Protein AF-A0A7X6A8A1-F1 (afdb_monomer_lite)

Radius of gyration: 21.39 Å; chains: 1; bounding box: 82×33×42 Å

Secondary structure (DSSP, 8-state):
-----PPP------------PPPPPSS---TT-S---HHHHHHHHHHHHHHHHTT----HHHHHHHHHHHHHHHS---------SS-PPPHHHHHHHHHHHHHHHHHGGGEEEETTTTEEEETTS-------

Sequence (132 aa):
MRRLILILGLSLTVAAACRAPVREYACRTDPQTASVDVHAVWSCNRDVLRRIARGKEFTLREFRMASEFFEELTGLRVDWDGTYVGMVPGREIRQDLEDLDAWYELNKDKLTWDAGLGRIVYEGLAPVRGGS

Structure (mmCIF, N/CA/C/O backbone):
data_AF-A0A7X6A8A1-F1
#
_entry.id   AF-A0A7X6A8A1-F1
#
loop_
_atom_site.group_PDB
_atom_site.id
_atom_site.type_symbol
_atom_site.label_atom_id
_atom_site.label_alt_id
_atom_site.label_comp_id
_atom_site.label_asym_id
_atom_site.label_entity_id
_atom_site.label_seq_id
_atom_site.pdbx_PDB_ins_code
_atom_site.Cartn_x
_atom_site.Cartn_y
_atom_site.Cartn_z
_atom_site.occupancy
_atom_site.B_iso_or_equiv
_atom_site.auth_seq_id
_atom_site.auth_comp_id
_atom_site.auth_asym_id
_atom_site.auth_atom_id
_atom_site.pdbx_P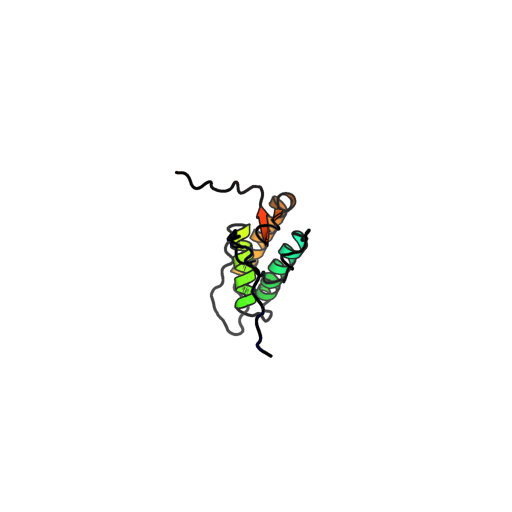DB_model_num
ATOM 1 N N . MET A 1 1 ? 67.879 4.931 14.740 1.00 40.75 1 MET A N 1
ATOM 2 C CA . MET A 1 1 ? 67.117 4.363 13.605 1.00 40.75 1 MET A CA 1
ATOM 3 C C . MET A 1 1 ? 65.808 5.138 13.490 1.00 40.75 1 MET A C 1
ATOM 5 O O . MET A 1 1 ? 65.006 5.087 14.413 1.00 40.75 1 MET A O 1
ATOM 9 N N . ARG A 1 2 ? 65.670 5.979 12.455 1.00 42.16 2 ARG A N 1
ATOM 10 C CA . ARG A 1 2 ? 64.555 6.926 12.256 1.00 42.16 2 ARG A CA 1
ATOM 11 C C . ARG A 1 2 ? 63.500 6.306 11.332 1.00 42.16 2 ARG A C 1
ATOM 13 O O . ARG A 1 2 ? 63.856 5.691 10.335 1.00 42.16 2 ARG A O 1
ATOM 20 N N . ARG A 1 3 ? 62.224 6.474 11.690 1.00 42.78 3 ARG A N 1
ATOM 21 C CA . ARG A 1 3 ? 61.041 6.041 10.928 1.00 42.78 3 ARG A CA 1
ATOM 22 C C . ARG A 1 3 ? 60.827 6.944 9.707 1.00 42.78 3 ARG A C 1
ATOM 24 O O . ARG A 1 3 ? 60.894 8.160 9.852 1.00 42.78 3 ARG A O 1
ATOM 31 N N . LEU A 1 4 ? 60.505 6.355 8.557 1.00 37.03 4 LEU A N 1
ATOM 32 C CA . LEU A 1 4 ? 59.904 7.039 7.407 1.00 37.03 4 LEU A CA 1
ATOM 33 C C . LEU A 1 4 ? 59.155 5.995 6.570 1.00 37.03 4 LEU A C 1
ATOM 35 O O . LEU A 1 4 ? 59.769 5.174 5.899 1.00 37.03 4 LEU A O 1
ATOM 39 N N . ILE A 1 5 ? 57.826 6.004 6.664 1.00 42.56 5 ILE A N 1
ATOM 40 C CA . ILE A 1 5 ? 56.934 5.311 5.732 1.00 42.56 5 ILE A CA 1
ATOM 41 C C . ILE A 1 5 ? 56.265 6.424 4.929 1.00 42.56 5 ILE A C 1
ATOM 43 O O . ILE A 1 5 ? 55.520 7.230 5.484 1.00 42.56 5 ILE A O 1
ATOM 47 N N . LEU A 1 6 ? 56.620 6.510 3.649 1.00 43.75 6 LEU A N 1
ATOM 48 C CA . LEU A 1 6 ? 56.044 7.435 2.680 1.00 43.75 6 LEU A CA 1
ATOM 49 C C . LEU A 1 6 ? 54.727 6.841 2.172 1.00 43.75 6 LEU A C 1
ATOM 51 O O . LEU A 1 6 ? 54.680 5.700 1.717 1.00 43.75 6 LEU A O 1
ATOM 55 N N . ILE A 1 7 ? 53.660 7.620 2.312 1.00 44.84 7 ILE A N 1
ATOM 56 C CA . ILE A 1 7 ? 52.288 7.253 1.971 1.00 44.84 7 ILE A CA 1
ATOM 57 C C . ILE A 1 7 ? 52.109 7.328 0.450 1.00 44.84 7 ILE A C 1
ATOM 59 O O . ILE A 1 7 ? 52.431 8.337 -0.176 1.00 44.84 7 ILE A O 1
ATOM 63 N N . LEU A 1 8 ? 51.584 6.240 -0.118 1.00 44.22 8 LEU A N 1
ATOM 64 C CA . LEU A 1 8 ? 51.080 6.124 -1.485 1.00 44.22 8 LEU A CA 1
ATOM 65 C C . LEU A 1 8 ? 50.015 7.196 -1.757 1.00 44.22 8 LEU A C 1
ATOM 67 O O . LEU A 1 8 ? 48.962 7.208 -1.122 1.00 44.22 8 LEU A O 1
ATOM 71 N N . GLY A 1 9 ? 50.273 8.067 -2.730 1.00 42.03 9 GLY A N 1
ATOM 72 C CA . GLY A 1 9 ? 49.247 8.902 -3.339 1.00 42.03 9 GLY A CA 1
ATOM 73 C C . GLY A 1 9 ? 48.448 8.080 -4.343 1.00 42.03 9 GLY A C 1
ATOM 74 O O . GLY A 1 9 ? 48.945 7.780 -5.425 1.00 42.03 9 GLY A O 1
ATOM 75 N N . LEU A 1 10 ? 47.212 7.729 -3.995 1.00 42.84 10 LEU A N 1
ATOM 76 C CA . LEU A 1 10 ? 46.216 7.277 -4.958 1.00 42.84 10 LEU A CA 1
ATOM 77 C C . LEU A 1 10 ? 44.844 7.858 -4.606 1.00 42.84 10 LEU A C 1
ATOM 79 O O . LEU A 1 10 ? 44.372 7.740 -3.479 1.00 42.84 10 LEU A O 1
ATOM 83 N N . SER A 1 11 ? 44.215 8.393 -5.652 1.00 45.94 11 SER A N 1
ATOM 84 C CA . SER A 1 11 ? 42.765 8.419 -5.864 1.00 45.94 11 SER A CA 1
ATOM 85 C C . SER A 1 11 ? 41.951 9.500 -5.153 1.00 45.94 11 SER A C 1
ATOM 87 O O . SER A 1 11 ? 41.463 9.310 -4.046 1.00 45.94 11 SER A O 1
ATOM 89 N N . LEU A 1 12 ? 41.627 10.564 -5.891 1.00 36.62 12 LEU A N 1
ATOM 90 C CA . LEU A 1 12 ? 40.319 11.215 -5.767 1.00 36.62 12 LEU A CA 1
ATOM 91 C C . LEU A 1 12 ? 39.652 11.294 -7.149 1.00 36.62 12 LEU A C 1
ATOM 93 O O . LEU A 1 12 ? 39.573 12.346 -7.773 1.00 36.62 12 LEU A O 1
ATOM 97 N N . THR A 1 13 ? 39.129 10.167 -7.624 1.00 42.00 13 THR A N 1
ATOM 98 C CA . THR A 1 13 ? 37.912 10.190 -8.442 1.00 42.00 13 THR A CA 1
ATOM 99 C C . THR A 1 13 ? 36.743 10.130 -7.471 1.00 42.00 13 THR A C 1
ATOM 101 O O . THR A 1 13 ? 36.283 9.063 -7.074 1.00 42.00 13 THR A O 1
ATOM 104 N N . VAL A 1 14 ? 36.284 11.306 -7.042 1.00 42.16 14 VAL A N 1
ATOM 105 C CA . VAL A 1 14 ? 35.004 11.456 -6.345 1.00 42.16 14 VAL A CA 1
ATOM 106 C C . VAL A 1 14 ? 33.908 11.255 -7.387 1.00 42.16 14 VAL A C 1
ATOM 108 O O . VAL A 1 14 ? 33.334 12.202 -7.911 1.00 42.16 14 VAL A O 1
ATOM 111 N N . ALA A 1 15 ? 33.625 9.997 -7.715 1.00 37.91 15 ALA A N 1
ATOM 112 C CA . ALA A 1 15 ? 32.299 9.635 -8.175 1.00 37.91 15 ALA A CA 1
ATOM 113 C C . ALA A 1 15 ? 31.430 9.602 -6.917 1.00 37.91 15 ALA A C 1
ATOM 115 O O . ALA A 1 15 ? 31.315 8.577 -6.244 1.00 37.91 15 ALA A O 1
ATOM 116 N N . ALA A 1 16 ? 30.882 10.763 -6.558 1.00 36.97 16 ALA A N 1
ATOM 117 C CA . ALA A 1 16 ? 29.753 10.847 -5.652 1.00 36.97 16 ALA A CA 1
ATOM 118 C C . ALA A 1 16 ? 28.592 10.100 -6.320 1.00 36.97 16 ALA A C 1
ATOM 120 O O . ALA A 1 16 ? 27.774 10.675 -7.033 1.00 36.97 16 ALA A O 1
ATOM 121 N N . ALA A 1 17 ? 28.561 8.782 -6.136 1.00 33.88 17 ALA A N 1
ATOM 122 C CA . ALA A 1 17 ? 27.354 8.013 -6.306 1.00 33.88 17 ALA A CA 1
ATOM 123 C C . ALA A 1 17 ? 26.388 8.564 -5.259 1.00 33.88 17 ALA A C 1
ATOM 125 O O . ALA A 1 17 ? 26.502 8.247 -4.073 1.00 33.88 17 ALA A O 1
ATOM 126 N N . CYS A 1 18 ? 25.485 9.439 -5.698 1.00 32.31 18 CYS A N 1
ATOM 127 C CA . CYS A 1 18 ? 24.249 9.758 -5.006 1.00 32.31 18 CYS A CA 1
ATOM 128 C C . CYS A 1 18 ? 23.495 8.442 -4.786 1.00 32.31 18 CYS A C 1
ATOM 130 O O . CYS A 1 18 ? 22.608 8.080 -5.553 1.00 32.31 18 CYS A O 1
ATOM 132 N N . ARG A 1 19 ? 23.892 7.673 -3.770 1.00 34.06 19 ARG A N 1
ATOM 133 C CA . ARG A 1 19 ? 23.091 6.575 -3.252 1.00 34.06 19 ARG A CA 1
ATOM 134 C C . ARG A 1 19 ? 21.939 7.250 -2.539 1.00 34.06 19 ARG A C 1
ATOM 136 O O . ARG A 1 19 ? 22.098 7.735 -1.421 1.00 34.06 19 ARG A O 1
ATOM 143 N N . ALA A 1 20 ? 20.813 7.344 -3.239 1.00 37.12 20 ALA A N 1
ATOM 144 C CA . ALA A 1 20 ? 19.539 7.619 -2.607 1.00 37.12 20 ALA A CA 1
ATOM 145 C C . ALA A 1 20 ? 19.417 6.719 -1.362 1.00 37.12 20 ALA A C 1
ATOM 147 O O . ALA A 1 20 ? 19.880 5.572 -1.398 1.00 37.12 20 ALA A O 1
ATOM 148 N N . PRO A 1 21 ? 18.871 7.229 -0.247 1.00 40.53 21 PRO A N 1
ATOM 149 C CA . PRO A 1 21 ? 18.666 6.405 0.927 1.00 40.53 21 PRO A CA 1
ATOM 150 C C . PRO A 1 21 ? 17.794 5.226 0.514 1.00 4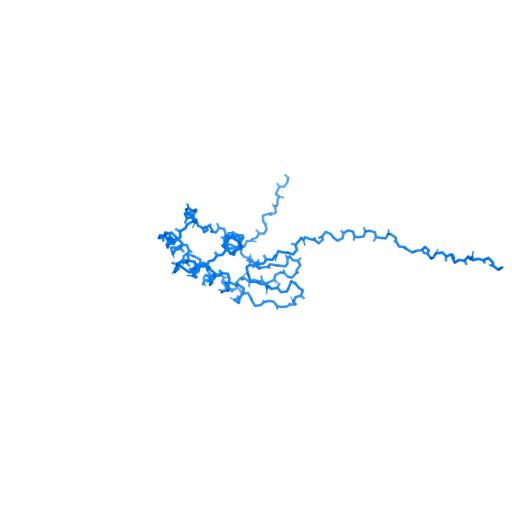0.53 21 PRO A C 1
ATOM 152 O O . PRO A 1 21 ? 16.693 5.405 -0.006 1.00 40.53 21 PRO A O 1
ATOM 155 N N . VAL A 1 22 ? 18.314 4.022 0.727 1.00 52.16 22 VAL A N 1
ATOM 156 C CA . VAL A 1 22 ? 17.509 2.817 0.635 1.00 52.16 22 VAL A CA 1
ATOM 157 C C . VAL A 1 22 ? 16.331 2.996 1.590 1.00 52.16 22 VAL A C 1
ATOM 159 O O . VAL A 1 22 ? 16.533 3.151 2.796 1.00 52.16 22 VAL A O 1
ATOM 162 N N . ARG A 1 23 ? 15.109 2.981 1.060 1.00 57.16 23 ARG A N 1
ATOM 163 C CA . ARG A 1 23 ? 13.898 3.082 1.873 1.00 57.16 23 ARG A CA 1
ATOM 164 C C . ARG A 1 23 ? 13.629 1.747 2.561 1.00 57.16 23 ARG A C 1
ATOM 166 O O . ARG A 1 23 ? 13.558 0.706 1.918 1.00 57.16 23 ARG A O 1
ATOM 173 N N . GLU A 1 24 ? 13.509 1.786 3.884 1.00 58.81 24 GLU A N 1
ATOM 174 C CA . GLU A 1 24 ? 13.140 0.629 4.701 1.00 58.81 24 GLU A CA 1
ATOM 175 C C . GLU A 1 24 ? 11.603 0.550 4.747 1.00 58.81 24 GLU A C 1
ATOM 177 O O . GLU A 1 24 ? 10.952 1.469 5.243 1.00 58.81 24 GLU A O 1
ATOM 182 N N . TYR A 1 25 ? 11.012 -0.518 4.206 1.00 64.19 25 TYR A N 1
ATOM 183 C CA . TYR A 1 25 ? 9.572 -0.781 4.327 1.00 64.19 25 TYR A CA 1
ATOM 184 C C . TYR A 1 25 ? 9.221 -1.372 5.696 1.00 64.19 25 TYR A C 1
ATOM 186 O O . TYR A 1 25 ? 10.102 -1.850 6.414 1.00 64.19 25 TYR A O 1
ATOM 194 N N . ALA A 1 26 ? 7.924 -1.389 6.053 1.00 61.06 26 ALA A N 1
ATOM 195 C CA . ALA A 1 26 ? 7.437 -2.049 7.279 1.00 61.06 26 ALA A CA 1
ATOM 196 C C . ALA A 1 26 ? 7.926 -3.492 7.394 1.00 61.06 26 ALA A C 1
ATOM 198 O O . ALA A 1 26 ? 8.219 -3.982 8.484 1.00 61.06 26 ALA A O 1
ATOM 199 N N . CYS A 1 27 ? 8.112 -4.120 6.242 1.00 64.62 27 CYS A N 1
ATOM 200 C CA . CYS A 1 27 ? 8.747 -5.405 6.112 1.00 64.62 27 CYS A CA 1
ATOM 201 C C . CYS A 1 27 ? 10.136 -5.221 5.508 1.00 64.62 27 CYS A C 1
ATOM 203 O O . CYS A 1 27 ? 10.267 -4.724 4.392 1.00 64.62 27 CYS A O 1
ATOM 205 N N . ARG A 1 28 ? 11.183 -5.618 6.241 1.00 54.16 28 ARG A N 1
ATOM 206 C CA . ARG A 1 28 ? 12.560 -5.570 5.735 1.00 54.16 28 ARG A CA 1
ATOM 207 C C . ARG A 1 28 ? 12.698 -6.436 4.488 1.00 54.16 28 ARG A C 1
ATOM 209 O O . ARG A 1 28 ? 12.770 -7.657 4.583 1.00 54.16 28 ARG A O 1
ATOM 216 N N . THR A 1 29 ? 12.836 -5.791 3.345 1.00 58.91 29 THR A N 1
ATOM 217 C CA . THR A 1 29 ? 13.541 -6.343 2.193 1.00 58.91 29 THR A CA 1
ATOM 218 C C . THR A 1 29 ? 14.987 -5.892 2.264 1.00 58.91 29 THR A C 1
ATOM 220 O O . THR A 1 29 ? 15.248 -4.698 2.405 1.00 58.91 29 THR A O 1
ATOM 223 N N . ASP A 1 30 ? 15.929 -6.836 2.190 1.00 61.41 30 ASP A N 1
ATOM 224 C CA . ASP A 1 30 ? 17.328 -6.477 1.974 1.00 61.41 30 ASP A CA 1
ATOM 225 C C . ASP A 1 30 ? 17.421 -5.796 0.600 1.00 61.41 30 ASP A C 1
ATOM 227 O O . ASP A 1 30 ? 17.173 -6.442 -0.426 1.00 61.41 30 ASP A O 1
ATOM 231 N N . PRO A 1 31 ? 17.751 -4.500 0.557 1.00 55.47 31 PRO A N 1
ATOM 232 C CA . PRO A 1 31 ? 17.773 -3.727 -0.679 1.00 55.47 31 PRO A CA 1
ATOM 233 C C . PRO A 1 31 ? 18.797 -4.207 -1.704 1.00 55.47 31 PRO A C 1
ATOM 235 O O . PRO A 1 31 ? 18.740 -3.780 -2.852 1.00 55.47 31 PRO A O 1
ATOM 238 N N . GLN A 1 32 ? 19.744 -5.060 -1.304 1.00 56.25 32 GLN A N 1
ATOM 239 C CA . GLN A 1 32 ? 20.773 -5.600 -2.189 1.00 56.25 32 GLN A CA 1
ATOM 240 C C . GLN A 1 32 ? 20.381 -6.930 -2.839 1.00 56.25 32 GLN A C 1
ATOM 242 O O . GLN A 1 32 ? 21.175 -7.499 -3.591 1.00 56.25 32 GLN A O 1
ATOM 247 N N . THR A 1 33 ? 19.174 -7.443 -2.587 1.00 59.59 33 THR A N 1
ATOM 248 C CA . THR A 1 33 ? 18.711 -8.661 -3.259 1.00 59.59 33 THR A CA 1
ATOM 249 C C . THR A 1 33 ? 18.407 -8.387 -4.734 1.00 59.59 33 THR A C 1
ATOM 251 O O . THR A 1 33 ? 17.643 -7.491 -5.087 1.00 59.59 33 THR A O 1
ATOM 254 N N . ALA A 1 34 ? 19.031 -9.179 -5.615 1.00 57.66 34 ALA A N 1
ATOM 255 C CA . ALA A 1 34 ? 18.904 -9.048 -7.071 1.00 57.66 34 ALA A CA 1
ATOM 256 C C . ALA A 1 34 ? 17.481 -9.333 -7.590 1.00 57.66 34 ALA A C 1
ATOM 258 O O . ALA A 1 34 ? 17.143 -8.948 -8.705 1.00 57.66 34 ALA A O 1
ATOM 259 N N . SER A 1 35 ? 16.648 -9.990 -6.782 1.00 66.50 35 SER A N 1
ATOM 260 C CA . SER A 1 35 ? 15.231 -10.204 -7.053 1.00 66.50 35 SER A CA 1
ATOM 261 C C . SER A 1 35 ? 14.446 -10.124 -5.750 1.00 66.50 35 SER A C 1
ATOM 263 O O . SER A 1 35 ? 14.691 -10.909 -4.832 1.00 66.50 35 SER A O 1
ATOM 265 N N . VAL A 1 36 ? 13.488 -9.208 -5.692 1.00 82.00 36 VAL A N 1
ATOM 266 C CA . VAL A 1 36 ? 12.499 -9.126 -4.618 1.00 82.00 36 VAL A CA 1
ATOM 267 C C . VAL A 1 36 ? 11.166 -9.614 -5.160 1.00 82.00 36 VAL A C 1
ATOM 269 O O . VAL A 1 36 ? 10.746 -9.215 -6.246 1.00 82.00 36 VAL A O 1
ATOM 272 N N . ASP A 1 37 ? 10.492 -10.463 -4.391 1.00 86.12 37 ASP A N 1
ATOM 273 C CA . ASP A 1 37 ? 9.116 -10.844 -4.678 1.00 86.12 37 ASP A CA 1
ATOM 274 C C . ASP A 1 37 ? 8.180 -9.670 -4.344 1.00 86.12 37 ASP A C 1
ATOM 276 O O . ASP A 1 37 ? 7.880 -9.382 -3.182 1.00 86.12 37 ASP A O 1
ATOM 280 N N . VAL A 1 38 ? 7.728 -8.977 -5.390 1.00 87.88 38 VAL A N 1
ATOM 281 C CA . VAL A 1 38 ? 6.783 -7.854 -5.324 1.00 87.88 38 VAL A CA 1
ATOM 282 C C . VAL A 1 38 ? 5.497 -8.249 -4.598 1.00 87.88 38 VAL A C 1
ATOM 284 O O . VAL A 1 38 ? 4.977 -7.461 -3.805 1.00 87.88 38 VAL A O 1
ATOM 287 N N . HIS A 1 39 ? 4.991 -9.464 -4.830 1.00 89.19 39 HIS A N 1
ATOM 288 C CA . HIS A 1 39 ? 3.783 -9.948 -4.170 1.00 89.19 39 HIS A CA 1
ATOM 289 C C . HIS A 1 39 ? 4.005 -10.113 -2.666 1.00 89.19 39 HIS A C 1
ATOM 291 O O . HIS A 1 39 ? 3.138 -9.741 -1.871 1.00 89.19 39 HIS A O 1
ATOM 297 N N . ALA A 1 40 ? 5.174 -10.611 -2.262 1.00 88.50 40 ALA A N 1
ATOM 298 C CA . ALA A 1 40 ? 5.524 -10.736 -0.852 1.00 88.50 40 ALA A CA 1
ATOM 299 C C . ALA A 1 40 ? 5.618 -9.365 -0.161 1.00 88.50 40 ALA A C 1
ATOM 301 O O . ALA A 1 40 ? 5.075 -9.191 0.931 1.00 88.50 40 ALA A O 1
ATOM 302 N N . VAL A 1 41 ? 6.245 -8.370 -0.800 1.00 89.56 41 VAL A N 1
ATOM 303 C CA . V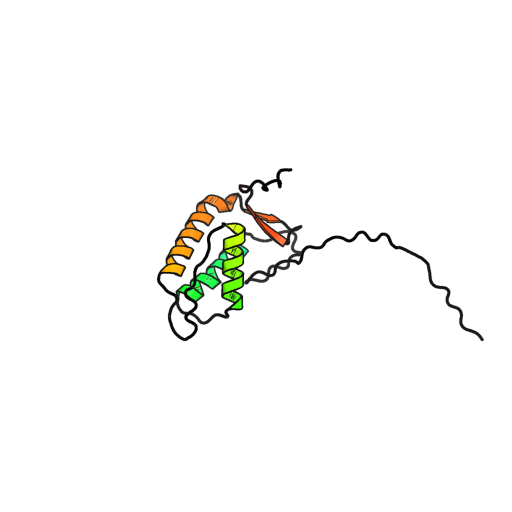AL A 1 41 ? 6.347 -7.008 -0.241 1.00 89.56 41 VAL A CA 1
ATOM 304 C C . VAL A 1 41 ? 4.978 -6.341 -0.141 1.00 89.56 41 VAL A C 1
ATOM 306 O O . VAL A 1 41 ? 4.653 -5.772 0.904 1.00 89.56 41 VAL A O 1
ATOM 309 N N . TRP A 1 42 ? 4.156 -6.448 -1.189 1.00 91.75 42 TRP A N 1
ATOM 310 C CA . TRP A 1 42 ? 2.773 -5.973 -1.172 1.00 91.75 42 TRP A CA 1
ATOM 311 C C . TRP A 1 42 ? 1.988 -6.597 -0.015 1.00 91.75 42 TRP A C 1
ATOM 313 O O . TRP A 1 42 ? 1.464 -5.891 0.849 1.00 91.75 42 TRP A O 1
ATOM 323 N N . SER A 1 43 ? 1.958 -7.932 0.030 1.00 91.50 43 SER A N 1
ATOM 324 C CA . SER A 1 43 ? 1.189 -8.696 1.015 1.00 91.50 43 SER A CA 1
ATOM 325 C C . SER A 1 43 ? 1.614 -8.366 2.438 1.00 91.50 43 SER A C 1
ATOM 327 O O . SER A 1 43 ? 0.768 -8.222 3.316 1.00 91.50 43 SER A O 1
ATOM 329 N N . CYS A 1 44 ? 2.910 -8.168 2.662 1.00 90.75 44 CYS A N 1
ATOM 330 C CA . CYS A 1 44 ? 3.425 -7.869 3.985 1.00 90.75 44 CYS A CA 1
ATOM 331 C C . CYS A 1 44 ? 2.997 -6.480 4.493 1.00 90.75 44 CYS A C 1
ATOM 333 O O . CYS A 1 44 ? 2.502 -6.366 5.615 1.00 90.75 44 CYS A O 1
ATOM 335 N N . ASN A 1 45 ? 3.100 -5.430 3.666 1.00 90.62 45 ASN A N 1
ATOM 336 C CA . ASN A 1 45 ? 2.605 -4.097 4.041 1.00 90.62 45 ASN A CA 1
ATOM 337 C C . ASN A 1 45 ? 1.075 -4.092 4.205 1.00 90.62 45 ASN A C 1
ATOM 339 O O . ASN A 1 45 ? 0.544 -3.485 5.138 1.00 90.62 45 ASN A O 1
ATOM 343 N N . ARG A 1 46 ? 0.359 -4.835 3.355 1.00 92.94 46 ARG A N 1
ATOM 344 C CA . ARG A 1 46 ? -1.093 -5.005 3.469 1.00 92.94 46 ARG A CA 1
ATOM 345 C C . ARG A 1 46 ? -1.480 -5.675 4.785 1.00 92.94 46 ARG A C 1
ATOM 347 O O . ARG A 1 46 ? -2.435 -5.256 5.437 1.00 92.94 46 ARG A O 1
ATOM 354 N N . ASP A 1 47 ? -0.751 -6.705 5.199 1.00 91.62 47 ASP A N 1
ATOM 355 C CA . ASP A 1 47 ? -1.036 -7.435 6.432 1.00 91.62 47 ASP A CA 1
ATOM 356 C C . ASP A 1 47 ? -0.823 -6.580 7.686 1.00 91.62 47 ASP A C 1
ATOM 358 O O . ASP A 1 47 ? -1.553 -6.757 8.666 1.00 91.62 47 ASP A O 1
ATOM 362 N N . VAL A 1 48 ? 0.102 -5.613 7.653 1.00 89.81 48 VAL A N 1
ATOM 363 C CA . VAL A 1 48 ? 0.225 -4.590 8.705 1.00 89.81 48 VAL A CA 1
ATOM 364 C C . VAL A 1 48 ? -1.082 -3.807 8.824 1.00 89.81 48 VAL A C 1
ATOM 366 O O . VAL A 1 48 ? -1.708 -3.830 9.885 1.00 89.81 48 VAL A O 1
ATOM 369 N N . LEU A 1 49 ? -1.557 -3.198 7.736 1.00 88.69 49 LEU A N 1
ATOM 370 C CA . LEU A 1 49 ? -2.806 -2.428 7.744 1.00 88.69 49 LEU A CA 1
ATOM 371 C C . LEU A 1 49 ? -4.021 -3.292 8.101 1.00 88.69 49 LEU A C 1
ATOM 373 O O . LEU A 1 49 ? -4.882 -2.875 8.870 1.00 88.69 49 LEU A O 1
ATOM 377 N N . ARG A 1 50 ? -4.074 -4.541 7.631 1.00 90.31 50 ARG A N 1
ATOM 378 C CA . ARG A 1 50 ? -5.148 -5.489 7.957 1.00 90.31 50 ARG A CA 1
ATOM 379 C C . ARG A 1 50 ? -5.168 -5.866 9.436 1.00 90.31 50 ARG A C 1
ATOM 381 O O . ARG A 1 50 ? -6.244 -6.025 10.017 1.00 90.31 50 ARG A O 1
ATOM 388 N N . ARG A 1 51 ? -4.001 -6.056 10.060 1.00 87.50 51 ARG A N 1
ATOM 389 C CA . ARG A 1 51 ? -3.896 -6.273 11.512 1.00 87.50 51 ARG A CA 1
ATOM 390 C C . ARG A 1 51 ? -4.433 -5.061 12.266 1.00 87.50 51 ARG A C 1
ATOM 392 O O . ARG A 1 51 ? -5.239 -5.244 13.177 1.00 87.50 51 ARG A O 1
ATOM 399 N N . ILE A 1 52 ? -4.041 -3.863 11.841 1.00 84.88 52 ILE A N 1
ATOM 400 C CA . ILE A 1 52 ? -4.501 -2.596 12.417 1.00 84.88 52 ILE A CA 1
ATOM 401 C C . ILE A 1 52 ? -6.020 -2.492 12.292 1.00 84.88 52 ILE A C 1
ATOM 403 O O . ILE A 1 52 ? -6.693 -2.362 13.309 1.00 84.88 52 ILE A O 1
ATOM 407 N N . ALA A 1 53 ? -6.576 -2.710 11.095 1.00 84.06 53 ALA A N 1
ATOM 408 C CA . ALA A 1 53 ? -8.015 -2.724 10.806 1.00 84.06 53 ALA A CA 1
ATOM 409 C C . ALA A 1 53 ? -8.831 -3.678 11.703 1.00 84.06 53 ALA A C 1
ATOM 411 O O . ALA A 1 53 ? -10.027 -3.485 11.915 1.00 84.06 53 ALA A O 1
ATOM 412 N N . ARG A 1 54 ? -8.187 -4.718 12.246 1.00 84.44 54 ARG A N 1
ATOM 413 C CA . ARG A 1 54 ? -8.771 -5.692 13.184 1.00 84.44 54 ARG A CA 1
ATOM 414 C C . ARG A 1 54 ? -8.605 -5.301 14.657 1.00 84.44 54 ARG A C 1
ATOM 416 O O . ARG A 1 54 ? -8.874 -6.125 15.529 1.00 84.44 54 ARG A O 1
ATOM 423 N N . GLY A 1 55 ? -8.125 -4.092 14.939 1.00 77.12 55 GLY A N 1
ATOM 424 C CA . GLY A 1 55 ? -7.842 -3.601 16.286 1.00 77.12 55 GLY A CA 1
ATOM 425 C C . GLY A 1 55 ? -6.678 -4.323 16.967 1.00 77.12 55 GLY A C 1
ATOM 426 O O . GLY A 1 55 ? -6.655 -4.414 18.192 1.00 77.12 55 GLY A O 1
ATOM 427 N N . LYS A 1 56 ? -5.741 -4.908 16.205 1.00 82.25 56 LYS A N 1
ATOM 428 C CA . LYS A 1 56 ? -4.522 -5.484 16.790 1.00 82.25 56 LYS A CA 1
ATOM 429 C C . LYS A 1 56 ? -3.534 -4.380 17.133 1.00 82.25 56 LYS A C 1
ATOM 431 O O . LYS A 1 56 ? -3.469 -3.373 16.440 1.00 82.25 56 LYS A O 1
ATOM 436 N N . GLU A 1 57 ? -2.749 -4.618 18.177 1.00 78.25 57 GLU A N 1
ATOM 437 C CA . GLU A 1 57 ? -1.671 -3.720 18.575 1.00 78.25 57 GLU A CA 1
ATOM 438 C C . GLU A 1 57 ? -0.660 -3.539 17.434 1.00 78.25 57 GLU A C 1
ATOM 440 O O . GLU A 1 57 ? -0.305 -4.487 16.716 1.00 78.25 57 GLU A O 1
ATOM 445 N N . PHE A 1 58 ? -0.239 -2.290 17.268 1.00 80.81 58 PHE A N 1
ATOM 446 C CA . PHE A 1 58 ? 0.698 -1.831 16.260 1.00 80.81 58 PHE A CA 1
ATOM 447 C C . PHE A 1 58 ? 1.455 -0.619 16.796 1.00 80.81 58 PHE A C 1
ATOM 449 O O . PHE A 1 58 ? 1.016 0.053 17.731 1.00 80.81 58 PHE A O 1
ATOM 456 N N . THR A 1 59 ? 2.582 -0.314 16.173 1.00 84.12 59 THR A N 1
ATOM 457 C CA . THR A 1 59 ? 3.323 0.920 16.408 1.00 84.12 59 THR A CA 1
ATOM 458 C C . THR A 1 59 ? 2.961 1.966 15.358 1.00 84.12 59 THR A C 1
ATOM 460 O O . THR A 1 59 ? 2.788 1.655 14.179 1.00 84.12 59 THR A O 1
ATOM 463 N N . LEU A 1 60 ? 2.947 3.243 15.750 1.00 81.81 60 LEU A N 1
ATOM 464 C CA . LEU A 1 60 ? 2.801 4.369 14.817 1.00 81.81 60 LEU A CA 1
ATOM 465 C C . LEU A 1 60 ? 3.768 4.282 13.618 1.00 81.81 60 LEU A C 1
ATOM 467 O O . LEU A 1 60 ? 3.424 4.675 12.504 1.00 81.81 60 LEU A O 1
ATOM 471 N N . ARG A 1 61 ? 4.977 3.753 13.847 1.00 84.56 61 ARG A N 1
ATOM 472 C CA . ARG A 1 61 ? 5.990 3.546 12.808 1.00 84.56 61 ARG A CA 1
ATOM 473 C C . ARG A 1 61 ? 5.551 2.506 11.774 1.00 84.56 61 ARG A C 1
ATOM 475 O O . ARG A 1 61 ? 5.693 2.772 10.587 1.00 84.56 61 ARG A O 1
ATOM 482 N N . GLU A 1 62 ? 5.025 1.358 12.204 1.00 84.44 62 GLU A N 1
ATOM 483 C CA . GLU A 1 62 ? 4.517 0.317 11.296 1.00 84.44 62 GLU A CA 1
ATOM 484 C C . GLU A 1 62 ? 3.378 0.846 10.423 1.00 84.44 62 GLU A C 1
ATOM 486 O O . GLU A 1 62 ? 3.408 0.645 9.212 1.00 84.44 62 GLU A O 1
ATOM 491 N N . PHE A 1 63 ? 2.418 1.564 11.022 1.00 86.19 63 PHE A N 1
ATOM 492 C CA . PHE A 1 63 ? 1.320 2.178 10.271 1.00 86.19 63 PHE A CA 1
ATOM 493 C C . PHE A 1 63 ? 1.850 3.161 9.228 1.00 86.19 63 PHE A C 1
ATOM 495 O O . PHE A 1 63 ? 1.581 2.996 8.045 1.00 86.19 63 PHE A O 1
ATOM 502 N N . ARG A 1 64 ? 2.663 4.137 9.654 1.00 86.44 64 ARG A N 1
ATOM 503 C CA . ARG A 1 64 ? 3.206 5.163 8.758 1.00 86.44 64 ARG A CA 1
ATOM 504 C C . ARG A 1 64 ? 3.962 4.547 7.585 1.00 86.44 64 ARG A C 1
ATOM 506 O O . ARG A 1 64 ? 3.723 4.933 6.452 1.00 86.44 64 ARG A O 1
ATOM 513 N N . MET A 1 65 ? 4.836 3.579 7.850 1.00 87.81 65 MET A N 1
ATOM 514 C CA . MET A 1 65 ? 5.643 2.954 6.802 1.00 87.81 65 MET A CA 1
ATOM 515 C C . MET A 1 65 ? 4.792 2.152 5.808 1.00 87.81 65 MET A C 1
ATOM 517 O O . MET A 1 65 ? 5.078 2.181 4.615 1.00 87.81 65 MET A O 1
ATOM 521 N N . ALA A 1 66 ? 3.743 1.464 6.272 1.00 89.81 66 ALA A N 1
ATOM 522 C CA . ALA A 1 66 ? 2.822 0.761 5.382 1.00 89.81 66 ALA A CA 1
ATOM 523 C C . ALA A 1 66 ? 1.970 1.740 4.553 1.00 89.81 66 ALA A C 1
ATOM 525 O O . ALA A 1 66 ? 1.824 1.547 3.349 1.00 89.81 66 ALA A O 1
ATOM 526 N N . SER A 1 67 ? 1.455 2.809 5.166 1.00 89.19 67 SER A N 1
ATOM 527 C CA . SER A 1 67 ? 0.669 3.831 4.466 1.00 89.19 67 SER A CA 1
ATOM 528 C C . SER A 1 67 ? 1.504 4.596 3.436 1.00 89.19 67 SER A C 1
ATOM 530 O O . SER A 1 67 ? 1.074 4.729 2.297 1.00 89.19 67 SER A O 1
ATOM 532 N N . GLU A 1 68 ? 2.722 5.027 3.788 1.00 87.94 68 GLU A N 1
ATOM 533 C CA . GLU A 1 68 ? 3.652 5.692 2.861 1.00 87.94 68 GLU A CA 1
ATOM 534 C C . GLU A 1 68 ? 4.026 4.779 1.686 1.00 87.94 68 GLU A C 1
ATOM 536 O O . GLU A 1 68 ? 4.101 5.238 0.550 1.00 87.94 68 GLU A O 1
ATOM 541 N N . PHE A 1 69 ? 4.213 3.476 1.931 1.00 90.44 69 PHE A N 1
ATOM 542 C CA . PHE A 1 69 ? 4.439 2.504 0.861 1.00 90.44 69 PHE A CA 1
ATOM 543 C C . PHE A 1 69 ? 3.292 2.495 -0.159 1.00 90.44 69 PHE A C 1
ATOM 545 O O . PHE A 1 69 ? 3.547 2.563 -1.364 1.00 90.44 69 PHE A O 1
ATOM 552 N N . PHE A 1 70 ? 2.042 2.420 0.304 1.00 89.69 70 PHE A N 1
ATOM 553 C CA . PHE A 1 70 ? 0.886 2.384 -0.591 1.00 89.69 70 PHE A CA 1
ATOM 554 C C . PHE A 1 70 ? 0.628 3.727 -1.270 1.00 89.69 70 PHE A C 1
ATOM 556 O O . PHE A 1 70 ? 0.360 3.739 -2.471 1.00 89.69 70 PHE A O 1
ATOM 563 N N . GLU A 1 71 ? 0.763 4.844 -0.558 1.00 87.75 71 GLU A N 1
ATOM 564 C CA . GLU A 1 71 ? 0.591 6.182 -1.132 1.00 87.75 71 GLU A CA 1
ATOM 565 C C . GLU A 1 71 ? 1.618 6.440 -2.239 1.00 87.75 71 GLU A C 1
ATOM 567 O O . GLU A 1 71 ? 1.261 6.907 -3.318 1.00 87.75 71 GLU A O 1
ATOM 572 N N . GLU A 1 72 ? 2.879 6.055 -2.041 1.00 86.25 72 GLU A N 1
ATOM 573 C CA . GLU A 1 72 ? 3.910 6.225 -3.068 1.00 86.25 72 GLU A CA 1
ATOM 574 C C . GLU A 1 72 ? 3.717 5.318 -4.280 1.00 86.25 72 GLU A C 1
ATOM 576 O O . GLU A 1 72 ? 4.013 5.727 -5.405 1.00 86.25 72 GLU A O 1
ATOM 581 N N . LEU A 1 73 ? 3.257 4.084 -4.063 1.00 88.56 73 LEU A N 1
ATOM 582 C CA . LEU A 1 73 ? 3.097 3.112 -5.139 1.00 88.56 73 LEU A CA 1
ATOM 583 C C . LEU A 1 73 ? 1.815 3.341 -5.949 1.00 88.56 73 LEU A C 1
ATOM 585 O O . LEU A 1 73 ? 1.814 3.174 -7.168 1.00 88.56 73 LEU A O 1
ATOM 589 N N . THR A 1 74 ? 0.726 3.692 -5.269 1.00 85.62 74 THR A N 1
ATOM 590 C CA . THR A 1 74 ? -0.630 3.702 -5.837 1.00 85.62 74 THR A CA 1
ATOM 591 C C . THR A 1 74 ? -1.225 5.105 -5.959 1.00 85.62 74 THR A C 1
ATOM 593 O O . THR A 1 74 ? -2.148 5.303 -6.747 1.00 85.62 74 THR A O 1
ATOM 596 N N . GLY A 1 75 ? -0.718 6.078 -5.192 1.00 83.00 75 GLY A N 1
ATOM 597 C CA . GLY A 1 75 ? -1.332 7.396 -5.005 1.00 83.00 75 GLY A CA 1
ATOM 598 C C . GLY A 1 75 ? -2.522 7.408 -4.037 1.00 83.00 75 GLY A C 1
ATOM 599 O O . GLY A 1 75 ? -3.062 8.480 -3.764 1.00 83.00 75 GLY A O 1
ATOM 600 N N . LEU A 1 76 ? -2.947 6.249 -3.522 1.00 81.62 76 LEU A N 1
ATOM 601 C CA . LEU A 1 76 ? -4.054 6.130 -2.576 1.00 81.62 76 LEU A CA 1
ATOM 602 C C . LEU A 1 76 ? -3.558 6.387 -1.155 1.00 81.62 76 LEU A C 1
ATOM 604 O O . LEU A 1 76 ? -2.592 5.774 -0.698 1.00 81.62 76 LEU A O 1
ATOM 608 N N . ARG A 1 77 ? -4.233 7.294 -0.452 1.00 82.75 77 ARG A N 1
ATOM 609 C CA . ARG A 1 77 ? -3.935 7.602 0.946 1.00 82.75 77 ARG A CA 1
ATOM 610 C C . ARG A 1 77 ? -4.710 6.642 1.832 1.00 82.75 77 ARG A C 1
ATOM 612 O O . ARG A 1 77 ? -5.883 6.393 1.584 1.00 82.75 77 ARG A O 1
ATOM 619 N N . VAL A 1 78 ? -4.033 6.117 2.846 1.00 81.44 78 VAL A N 1
ATOM 620 C CA . VAL A 1 78 ? -4.667 5.334 3.907 1.00 81.44 78 VAL A CA 1
ATOM 621 C C . VAL A 1 78 ? -4.894 6.279 5.071 1.00 81.44 78 VAL A C 1
ATOM 623 O O . VAL A 1 78 ? -3.934 6.683 5.740 1.00 81.44 78 VAL A O 1
ATOM 626 N N . ASP A 1 79 ? -6.148 6.663 5.272 1.00 72.31 79 ASP A N 1
ATOM 627 C CA . ASP A 1 79 ? -6.500 7.661 6.268 1.00 72.31 79 ASP A CA 1
ATOM 628 C C . ASP A 1 79 ? -6.569 7.041 7.666 1.00 72.31 79 ASP A C 1
ATOM 630 O O . ASP A 1 79 ? -6.920 5.876 7.883 1.00 72.31 79 ASP A O 1
ATOM 634 N N . TRP A 1 80 ? -6.188 7.848 8.653 1.00 69.94 80 TRP A N 1
ATOM 635 C CA . TRP A 1 80 ? -6.314 7.486 10.054 1.00 69.94 80 TRP A CA 1
ATOM 636 C C . TRP A 1 80 ? -6.653 8.707 10.896 1.00 69.94 80 TRP A C 1
ATOM 638 O O . TRP A 1 80 ? -5.943 9.711 10.887 1.00 69.94 80 TRP A O 1
ATOM 648 N N . ASP A 1 81 ? -7.730 8.579 11.668 1.00 63.69 81 ASP A N 1
ATOM 649 C CA . ASP A 1 81 ? -8.278 9.619 12.543 1.00 63.69 81 ASP A CA 1
ATOM 650 C C . ASP A 1 81 ? -7.408 9.963 13.772 1.00 63.69 81 ASP A C 1
ATOM 652 O O . ASP A 1 81 ? -7.729 10.880 14.527 1.00 63.69 81 ASP A O 1
ATOM 656 N N . GLY A 1 82 ? -6.289 9.260 13.982 1.00 55.62 82 GLY A N 1
ATOM 657 C CA . GLY A 1 82 ? -5.315 9.580 15.026 1.00 55.62 82 GLY A CA 1
ATOM 658 C C . GLY A 1 82 ? -5.754 9.256 16.460 1.00 55.62 82 GLY A C 1
ATOM 659 O O . GLY A 1 82 ? -5.073 9.665 17.405 1.00 55.62 82 GLY A O 1
ATOM 660 N N . THR A 1 83 ? -6.844 8.509 16.669 1.00 55.25 83 THR A N 1
ATOM 661 C CA . THR A 1 83 ? -7.359 8.220 18.020 1.00 55.25 83 THR A CA 1
ATOM 662 C C . THR A 1 83 ? -6.546 7.108 18.707 1.00 55.25 83 THR A C 1
ATOM 664 O O . THR A 1 83 ? -6.902 5.931 18.702 1.00 55.25 83 THR A O 1
ATOM 667 N N . TYR A 1 84 ? -5.401 7.470 19.292 1.00 57.88 84 TYR A N 1
ATOM 668 C CA . TYR A 1 84 ? -4.429 6.543 19.886 1.00 57.88 84 TYR A CA 1
ATOM 669 C C . TYR A 1 84 ? -4.728 6.235 21.363 1.00 57.88 84 TYR A C 1
ATOM 671 O O . TYR A 1 84 ? -4.018 6.745 22.212 1.00 57.88 84 TYR A O 1
ATOM 679 N N . VAL A 1 85 ? -5.753 5.427 21.683 1.00 40.88 85 VAL A N 1
ATOM 680 C CA . VAL A 1 85 ? -5.789 4.476 22.830 1.00 40.88 85 VAL A CA 1
ATOM 681 C C . VAL A 1 85 ? -7.008 3.555 22.666 1.00 40.88 85 VAL A C 1
ATOM 683 O O . VAL A 1 85 ? -8.147 3.998 22.781 1.00 40.88 85 VAL A O 1
ATOM 686 N N . GLY A 1 86 ? -6.779 2.251 22.480 1.00 44.69 86 GLY A N 1
ATOM 687 C CA . GLY A 1 86 ? -7.774 1.207 22.774 1.00 44.69 86 GLY A CA 1
ATOM 688 C C . GLY A 1 86 ? -9.027 1.142 21.890 1.00 44.69 86 GLY A C 1
ATOM 689 O O . GLY A 1 86 ? -9.900 0.325 22.179 1.00 44.69 86 GLY A O 1
ATOM 690 N N . MET A 1 87 ? -9.132 1.943 20.826 1.00 46.28 87 MET A N 1
ATOM 691 C CA . MET A 1 87 ? -10.227 1.845 19.858 1.00 46.28 87 MET A CA 1
ATOM 692 C C . MET A 1 87 ? -9.776 1.224 18.538 1.00 46.28 87 MET A C 1
ATOM 694 O O . MET A 1 87 ? -8.686 1.476 18.030 1.00 46.28 87 MET A O 1
ATOM 698 N N . VAL A 1 88 ? -10.661 0.379 18.009 1.00 47.75 88 VAL A N 1
ATOM 699 C CA . VAL A 1 88 ? -10.583 -0.218 16.674 1.00 47.75 88 VAL A CA 1
ATOM 700 C C . VAL A 1 88 ? -10.559 0.926 15.656 1.00 47.75 88 VAL A C 1
ATOM 702 O O . VAL A 1 88 ? -11.404 1.814 15.775 1.00 47.75 88 VAL A O 1
ATOM 705 N N . PRO A 1 89 ? -9.642 0.932 14.673 1.00 51.78 89 PRO A N 1
ATOM 706 C CA . PRO A 1 89 ? -9.639 1.972 13.651 1.00 51.78 89 PRO A CA 1
ATOM 707 C C . PRO A 1 89 ? -11.003 2.053 12.961 1.00 51.78 89 PRO A C 1
ATOM 709 O O . PRO A 1 89 ? -11.694 1.037 12.782 1.00 51.78 89 PRO A O 1
ATOM 712 N N . GLY A 1 90 ? -11.391 3.282 12.621 1.00 53.00 90 GLY A N 1
ATOM 713 C CA . GLY A 1 90 ? -12.668 3.602 12.004 1.00 53.00 90 GLY A CA 1
ATOM 714 C C . GLY A 1 90 ? -12.948 2.798 10.733 1.00 53.00 90 GLY A C 1
ATOM 715 O O . GLY A 1 90 ? -12.101 2.098 10.179 1.00 53.00 90 GLY A O 1
ATOM 716 N N . ARG A 1 91 ? -14.190 2.889 10.256 1.00 59.94 91 ARG A N 1
ATOM 717 C CA . ARG A 1 91 ? -14.686 2.216 9.041 1.00 59.94 91 ARG A CA 1
ATOM 718 C C . ARG A 1 91 ? -13.823 2.485 7.790 1.00 59.94 91 ARG A C 1
ATOM 720 O O . ARG A 1 91 ? -13.874 1.688 6.862 1.00 59.94 91 ARG A O 1
ATOM 727 N N . GLU A 1 92 ? -13.039 3.558 7.815 1.00 76.75 92 GLU A N 1
ATOM 728 C CA . GLU A 1 92 ? -12.207 4.106 6.739 1.00 76.75 92 GLU A CA 1
ATOM 729 C C . GLU A 1 92 ? -11.083 3.150 6.313 1.00 76.75 92 GLU A C 1
ATOM 731 O O . GLU A 1 92 ? -11.095 2.697 5.176 1.00 76.75 92 GLU A O 1
ATOM 736 N N . ILE A 1 93 ? -10.235 2.665 7.232 1.00 81.75 93 ILE A N 1
ATOM 737 C CA . ILE A 1 93 ? -9.106 1.780 6.864 1.00 81.75 93 ILE A CA 1
ATOM 738 C C . ILE A 1 93 ? -9.544 0.469 6.188 1.00 81.75 93 ILE A C 1
ATOM 740 O O . ILE A 1 93 ? -8.784 -0.157 5.453 1.00 81.75 93 ILE A O 1
ATOM 744 N N . ARG A 1 94 ? -10.769 -0.002 6.464 1.00 83.31 94 ARG A N 1
ATOM 745 C CA . ARG A 1 94 ? -11.312 -1.198 5.806 1.00 83.31 94 ARG A CA 1
ATOM 746 C C . ARG A 1 94 ? -11.660 -0.921 4.349 1.00 83.31 94 ARG A C 1
ATOM 748 O O . ARG A 1 94 ? -11.374 -1.778 3.524 1.00 83.31 94 ARG A O 1
ATOM 755 N N . GLN A 1 95 ? -12.237 0.244 4.063 1.00 86.50 95 GLN A N 1
ATOM 756 C CA . GLN A 1 95 ? -12.503 0.670 2.693 1.00 86.50 95 GLN A CA 1
ATOM 757 C C . GLN A 1 95 ? -11.190 0.898 1.942 1.00 86.50 95 GLN A C 1
ATOM 759 O O . GLN A 1 95 ? -11.027 0.369 0.850 1.00 86.50 95 GLN A O 1
ATOM 764 N N . ASP A 1 96 ? -10.219 1.563 2.572 1.00 88.31 96 ASP A N 1
ATOM 765 C CA . ASP A 1 96 ? -8.902 1.792 1.970 1.00 88.31 96 ASP A CA 1
ATOM 766 C C . ASP A 1 96 ? -8.225 0.465 1.594 1.00 88.31 96 ASP A C 1
ATOM 768 O O . ASP A 1 96 ? -7.627 0.339 0.530 1.00 88.31 96 ASP A O 1
ATOM 772 N N . LEU A 1 97 ? -8.352 -0.570 2.436 1.00 90.31 97 LEU A N 1
ATOM 773 C CA . LEU A 1 97 ? -7.833 -1.906 2.125 1.00 90.31 97 LEU A CA 1
ATOM 774 C C . LEU A 1 97 ? -8.534 -2.566 0.933 1.00 90.31 97 LEU A C 1
ATOM 776 O O . LEU A 1 97 ? -7.867 -3.248 0.157 1.00 90.31 97 LEU A O 1
ATOM 780 N N . GLU A 1 98 ? -9.846 -2.386 0.788 1.00 91.12 98 GLU A N 1
ATOM 781 C CA . GLU A 1 98 ? -10.593 -2.886 -0.372 1.00 91.12 98 GLU A CA 1
ATOM 782 C C . GLU A 1 98 ? -10.163 -2.167 -1.659 1.00 91.12 98 GLU A C 1
ATOM 784 O O . GLU A 1 98 ? -9.950 -2.816 -2.686 1.00 91.12 98 GLU A O 1
ATOM 789 N N . ASP A 1 99 ? -9.956 -0.852 -1.591 1.00 90.25 99 ASP A N 1
ATOM 790 C CA . ASP A 1 99 ? -9.506 -0.043 -2.723 1.00 90.25 99 ASP A CA 1
ATOM 791 C C . ASP A 1 99 ? -8.069 -0.408 -3.132 1.00 90.25 99 ASP A C 1
ATOM 793 O O . ASP A 1 99 ? -7.771 -0.550 -4.323 1.00 90.25 99 ASP A O 1
ATOM 797 N N . LEU A 1 100 ? -7.186 -0.648 -2.155 1.00 92.25 100 LEU A N 1
ATOM 798 C CA . LEU A 1 100 ? -5.829 -1.148 -2.393 1.00 92.25 100 LEU A CA 1
ATOM 799 C C . LEU A 1 100 ? -5.836 -2.541 -3.035 1.00 92.25 100 LEU A C 1
ATOM 801 O O . LEU A 1 100 ? -5.067 -2.785 -3.965 1.00 92.25 100 LEU A O 1
ATOM 805 N N . ASP A 1 101 ? -6.701 -3.448 -2.581 1.00 93.81 101 ASP A N 1
ATOM 806 C CA . ASP A 1 101 ? -6.832 -4.788 -3.165 1.00 93.81 101 ASP A CA 1
ATOM 807 C C . ASP A 1 101 ? -7.304 -4.735 -4.615 1.00 93.81 101 ASP A C 1
ATOM 809 O O . ASP A 1 101 ? -6.725 -5.390 -5.486 1.00 93.81 101 ASP A O 1
ATOM 813 N N . ALA A 1 102 ? -8.327 -3.926 -4.887 1.00 93.00 102 ALA A N 1
ATOM 814 C CA . ALA A 1 102 ? -8.821 -3.712 -6.238 1.00 93.00 102 ALA A CA 1
ATOM 815 C C . ALA A 1 102 ? -7.724 -3.126 -7.136 1.00 93.00 102 ALA A C 1
ATOM 817 O O . ALA A 1 102 ? -7.528 -3.585 -8.264 1.00 93.00 102 ALA A O 1
ATOM 818 N N . TRP A 1 103 ? -6.964 -2.153 -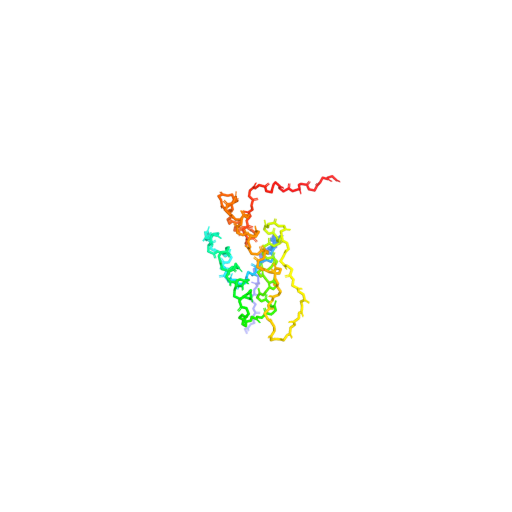6.627 1.00 93.00 103 TRP A N 1
ATOM 819 C CA . TRP A 1 103 ? -5.836 -1.580 -7.349 1.00 93.00 103 TRP A CA 1
ATOM 820 C C . TRP A 1 103 ? -4.770 -2.635 -7.660 1.00 93.00 103 TRP A C 1
ATOM 822 O O . TRP A 1 103 ? -4.293 -2.701 -8.793 1.00 93.00 103 TRP A O 1
ATOM 832 N N . TYR A 1 104 ? -4.410 -3.483 -6.697 1.00 94.38 104 TYR A N 1
ATOM 833 C CA . TYR A 1 104 ? -3.406 -4.525 -6.902 1.00 94.38 104 TYR A CA 1
ATOM 834 C C . TYR A 1 104 ? -3.816 -5.519 -7.974 1.00 94.38 104 TYR A C 1
ATOM 836 O O . TYR A 1 104 ? -3.041 -5.780 -8.888 1.00 94.38 104 TYR A O 1
ATOM 844 N N . GLU A 1 105 ? -5.040 -6.038 -7.912 1.00 94.81 105 GLU A N 1
ATOM 845 C CA . GLU A 1 105 ? -5.517 -7.017 -8.889 1.00 94.81 105 GLU A CA 1
ATOM 846 C C . GLU A 1 105 ? -5.493 -6.472 -10.324 1.00 94.81 105 GLU A C 1
ATOM 848 O O . GLU A 1 105 ? -5.196 -7.216 -11.258 1.00 94.81 105 GLU A O 1
ATOM 853 N N . LEU A 1 106 ? -5.721 -5.168 -10.500 1.00 93.25 106 LEU A N 1
ATOM 854 C CA . LEU A 1 106 ? -5.663 -4.499 -11.803 1.00 93.25 106 LEU A CA 1
ATOM 855 C C . LEU A 1 106 ? -4.236 -4.220 -12.301 1.00 93.25 106 LEU A C 1
ATOM 857 O O . LEU A 1 106 ? -4.038 -4.024 -13.503 1.00 93.25 106 LEU A O 1
ATOM 861 N N . ASN A 1 107 ? -3.252 -4.150 -11.401 1.00 92.69 107 ASN A N 1
ATOM 862 C CA . ASN A 1 107 ? -1.923 -3.615 -11.710 1.00 92.69 107 ASN A CA 1
ATOM 863 C C . ASN A 1 107 ? -0.761 -4.570 -11.420 1.00 92.69 107 ASN A C 1
ATOM 865 O O . ASN A 1 107 ? 0.349 -4.280 -11.860 1.00 92.69 107 ASN A O 1
ATOM 869 N N . LYS A 1 108 ? -0.984 -5.696 -10.731 1.00 91.94 108 LYS A N 1
ATOM 870 C CA . LYS A 1 108 ? 0.068 -6.602 -10.234 1.00 91.94 108 LYS A CA 1
ATOM 871 C C . LYS A 1 108 ? 1.057 -7.071 -11.301 1.00 91.94 108 LYS A C 1
ATOM 873 O O . LYS A 1 108 ? 2.241 -7.175 -11.006 1.00 91.94 108 LYS A O 1
ATOM 878 N N . ASP A 1 109 ? 0.604 -7.257 -12.539 1.00 91.69 109 ASP A N 1
ATOM 879 C CA . ASP A 1 109 ? 1.450 -7.707 -13.656 1.00 91.69 109 ASP A CA 1
ATOM 880 C C . ASP A 1 109 ? 2.398 -6.614 -14.187 1.00 91.69 109 ASP A C 1
ATOM 882 O O . ASP A 1 109 ? 3.306 -6.900 -14.960 1.00 91.69 109 ASP A O 1
ATOM 886 N N . LYS A 1 110 ? 2.189 -5.356 -13.781 1.00 90.88 110 LYS A N 1
ATOM 887 C CA . LYS A 1 110 ? 2.995 -4.179 -14.154 1.00 90.88 110 LYS A CA 1
ATOM 888 C C . LYS A 1 110 ? 3.885 -3.693 -13.008 1.00 90.88 110 LYS A C 1
ATOM 890 O O . LYS A 1 110 ? 4.479 -2.617 -1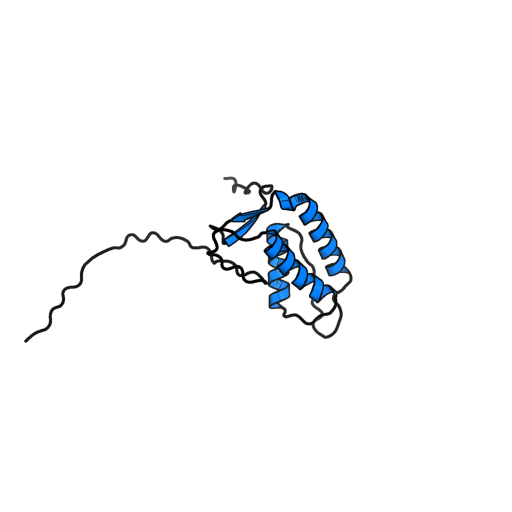3.104 1.00 90.88 110 LYS A O 1
ATOM 895 N N . LEU A 1 111 ? 3.901 -4.419 -11.890 1.00 90.50 111 LEU A N 1
ATOM 896 C CA . LEU A 1 111 ? 4.709 -4.092 -10.724 1.00 90.50 111 LEU A CA 1
ATOM 897 C C . LEU A 1 111 ? 6.035 -4.836 -10.798 1.00 90.50 111 LEU A C 1
ATOM 899 O O . LEU A 1 111 ? 6.067 -6.063 -10.877 1.00 90.50 111 LEU A O 1
ATOM 903 N N . THR A 1 112 ? 7.135 -4.099 -10.720 1.00 89.94 112 THR A N 1
ATOM 904 C CA . THR A 1 112 ? 8.484 -4.668 -10.765 1.00 89.94 112 THR A CA 1
ATOM 905 C C . THR A 1 112 ? 9.344 -4.106 -9.641 1.00 89.94 112 THR A C 1
ATOM 907 O O . THR A 1 112 ? 9.070 -3.040 -9.089 1.00 89.94 112 THR A O 1
ATOM 910 N N . TRP A 1 113 ? 10.374 -4.852 -9.243 1.00 86.62 113 TRP A N 1
ATOM 911 C CA . TRP A 1 113 ? 11.371 -4.367 -8.292 1.00 86.62 113 TRP A CA 1
ATOM 912 C C . TRP A 1 113 ? 12.456 -3.579 -9.024 1.00 86.62 113 TRP A C 1
ATOM 914 O O . TRP A 1 113 ? 13.140 -4.121 -9.892 1.00 86.62 113 TRP A O 1
ATOM 924 N N . ASP A 1 114 ? 12.658 -2.324 -8.631 1.00 83.69 114 ASP A N 1
ATOM 925 C CA . ASP A 1 114 ? 13.795 -1.516 -9.058 1.00 83.69 114 ASP A CA 1
ATOM 926 C C . ASP A 1 114 ? 14.901 -1.599 -7.997 1.00 83.69 114 ASP A C 1
ATOM 928 O O . ASP A 1 114 ? 14.842 -0.945 -6.953 1.00 83.69 114 ASP A O 1
ATOM 932 N N . ALA A 1 115 ? 15.934 -2.398 -8.277 1.00 79.50 115 ALA A N 1
ATOM 933 C CA . ALA A 1 115 ? 17.089 -2.560 -7.392 1.00 79.50 115 ALA A CA 1
ATOM 934 C C . ALA A 1 115 ? 17.964 -1.297 -7.289 1.00 79.50 115 ALA A C 1
ATOM 936 O O . ALA A 1 115 ? 18.663 -1.116 -6.294 1.00 79.50 115 ALA A O 1
ATOM 937 N N . GLY A 1 116 ? 17.934 -0.415 -8.294 1.00 79.25 116 GLY A N 1
ATOM 938 C CA . GLY A 1 116 ? 18.659 0.856 -8.263 1.00 79.25 116 GLY A CA 1
ATOM 939 C C . GLY A 1 116 ? 18.027 1.852 -7.293 1.00 79.25 116 GLY A C 1
ATOM 940 O O . GLY A 1 116 ? 18.738 2.605 -6.627 1.00 79.25 116 GLY A O 1
ATOM 941 N N . LEU A 1 117 ? 16.698 1.825 -7.186 1.00 77.81 117 LEU A N 1
ATOM 942 C CA . LEU A 1 117 ? 15.929 2.660 -6.263 1.00 77.81 117 LEU A CA 1
ATOM 943 C C . LEU A 1 117 ? 15.602 1.962 -4.933 1.00 77.81 117 LEU A C 1
ATOM 945 O O . LEU A 1 117 ? 15.189 2.631 -3.986 1.00 77.81 117 LEU A O 1
ATOM 949 N N . GLY A 1 118 ? 15.773 0.641 -4.858 1.00 78.88 118 GLY A N 1
ATOM 950 C CA . GLY A 1 118 ? 15.403 -0.168 -3.699 1.00 78.88 118 GLY A CA 1
ATOM 951 C C . GLY A 1 118 ? 13.901 -0.128 -3.414 1.00 78.88 118 GLY A C 1
ATOM 952 O O . GLY A 1 118 ? 13.513 -0.038 -2.249 1.00 78.88 118 GLY A O 1
ATOM 953 N N . ARG A 1 119 ? 13.059 -0.122 -4.459 1.00 83.50 119 ARG A N 1
ATOM 954 C CA . ARG A 1 119 ? 11.598 -0.023 -4.321 1.00 83.50 119 ARG A CA 1
ATOM 955 C C . ARG A 1 119 ? 10.826 -0.741 -5.416 1.00 83.50 119 ARG A C 1
ATOM 957 O O . ARG A 1 119 ? 11.344 -0.969 -6.504 1.00 83.50 119 ARG A O 1
ATOM 964 N N . ILE A 1 120 ? 9.553 -1.020 -5.142 1.00 86.38 120 ILE A N 1
ATOM 965 C CA . ILE A 1 120 ? 8.598 -1.419 -6.182 1.00 86.38 120 ILE A CA 1
ATOM 966 C C . ILE A 1 120 ? 8.289 -0.203 -7.058 1.00 86.38 120 ILE A C 1
ATOM 968 O O . ILE A 1 120 ? 8.070 0.899 -6.549 1.00 86.38 120 ILE A O 1
ATOM 972 N N . VAL A 1 121 ? 8.259 -0.412 -8.367 1.00 87.44 121 VAL A N 1
ATOM 973 C CA . VAL A 1 121 ? 7.833 0.571 -9.360 1.00 87.44 121 VAL A CA 1
ATOM 974 C C . VAL A 1 121 ? 6.665 0.015 -10.166 1.00 87.44 121 VAL A C 1
ATOM 976 O O . VAL A 1 121 ? 6.525 -1.194 -10.342 1.00 87.44 121 VAL A O 1
ATOM 979 N N . TYR A 1 122 ? 5.810 0.915 -10.640 1.00 86.12 122 TYR A N 1
ATOM 980 C CA . TYR A 1 122 ? 4.675 0.595 -11.496 1.00 86.12 122 TYR A CA 1
ATOM 981 C C . TYR A 1 122 ? 4.945 1.115 -12.910 1.00 86.12 122 TYR A C 1
ATOM 983 O O . TYR A 1 122 ? 5.088 2.321 -13.112 1.00 86.12 122 TYR A O 1
ATOM 991 N N . GLU A 1 123 ? 4.987 0.219 -13.898 1.00 78.00 123 GLU A N 1
ATOM 992 C CA . GLU A 1 123 ? 5.336 0.559 -15.288 1.00 78.00 123 GLU A CA 1
ATOM 993 C C . GLU A 1 123 ? 4.312 1.477 -15.983 1.00 78.00 123 GLU A C 1
ATOM 995 O O . GLU A 1 123 ? 4.619 2.095 -17.001 1.00 78.00 123 GLU A O 1
ATOM 1000 N N . GLY A 1 124 ? 3.097 1.611 -15.439 1.00 67.00 124 GLY A N 1
ATOM 1001 C CA . GLY A 1 124 ? 2.066 2.499 -15.987 1.00 67.00 124 GLY A CA 1
ATOM 1002 C C . GLY A 1 124 ? 2.176 3.965 -15.551 1.00 67.00 124 GLY A C 1
ATOM 1003 O O . GLY A 1 124 ? 1.496 4.814 -16.126 1.00 67.00 124 GLY A O 1
ATOM 1004 N N . LEU A 1 125 ? 3.031 4.288 -14.576 1.00 58.69 125 LEU A N 1
ATOM 1005 C CA . LEU A 1 125 ? 3.427 5.664 -14.284 1.00 58.69 125 LEU A CA 1
ATOM 1006 C C . LEU A 1 125 ? 4.647 5.975 -15.152 1.00 58.69 125 LEU A C 1
ATOM 1008 O O . LEU A 1 125 ? 5.788 5.799 -14.726 1.00 58.69 125 LEU A O 1
ATOM 1012 N N . ALA A 1 126 ? 4.425 6.438 -16.387 1.00 42.34 126 ALA A N 1
ATOM 1013 C CA . ALA A 1 126 ? 5.503 7.097 -17.115 1.00 42.34 126 ALA A CA 1
ATOM 1014 C C . ALA A 1 126 ? 6.090 8.171 -16.181 1.00 42.34 126 ALA A C 1
ATOM 1016 O O . ALA A 1 126 ? 5.309 8.930 -15.594 1.00 42.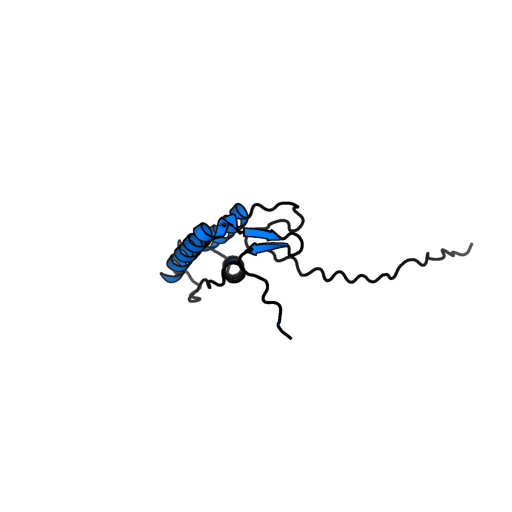34 126 ALA A O 1
ATOM 1017 N N . PRO A 1 127 ? 7.422 8.244 -15.993 1.00 42.97 127 PRO A N 1
ATOM 1018 C CA . PRO A 1 127 ? 7.996 9.299 -15.182 1.00 42.97 127 PRO A CA 1
ATOM 1019 C C . PRO A 1 127 ? 7.479 10.611 -15.756 1.00 42.97 127 PRO A C 1
ATOM 1021 O O . PRO A 1 127 ? 7.632 10.857 -16.958 1.00 42.97 127 PRO A O 1
ATOM 1024 N N . VAL A 1 128 ? 6.838 11.429 -14.918 1.00 42.88 128 VAL A N 1
ATOM 1025 C CA . VAL A 1 128 ? 6.578 12.824 -15.256 1.00 42.88 128 VAL A CA 1
ATOM 1026 C C . VAL A 1 128 ? 7.962 13.414 -15.475 1.00 42.88 128 VAL A C 1
ATOM 1028 O O . VAL A 1 128 ? 8.665 13.764 -14.529 1.00 42.88 128 VAL A O 1
ATOM 1031 N N . ARG A 1 129 ? 8.420 13.408 -16.730 1.00 40.09 129 ARG A N 1
ATOM 1032 C CA . ARG A 1 129 ? 9.597 14.151 -17.142 1.00 40.09 129 ARG A CA 1
ATOM 1033 C C . ARG A 1 129 ? 9.252 15.577 -16.764 1.00 40.09 129 ARG A C 1
ATOM 1035 O O . ARG A 1 129 ? 8.347 16.144 -17.369 1.00 40.09 129 ARG A O 1
ATOM 1042 N N . GLY A 1 130 ? 9.897 16.086 -15.713 1.00 42.78 130 GLY A N 1
ATOM 1043 C CA . GLY A 1 130 ? 9.821 17.488 -15.334 1.00 42.78 130 GLY A CA 1
ATOM 1044 C C . GLY A 1 130 ? 10.049 18.301 -16.598 1.00 42.78 130 GLY A C 1
ATOM 1045 O O . GLY A 1 130 ? 11.137 18.272 -17.172 1.00 42.78 130 GLY A O 1
ATOM 1046 N N . GLY A 1 131 ? 8.964 18.877 -17.102 1.00 36.41 131 GLY A N 1
ATOM 1047 C CA . GLY A 1 131 ? 8.959 19.651 -18.321 1.00 36.41 131 GLY A CA 1
ATOM 1048 C C . GLY A 1 131 ? 9.519 21.023 -18.009 1.00 36.41 131 GLY A C 1
ATOM 1049 O O . GLY A 1 131 ? 8.864 21.769 -17.292 1.00 36.41 131 GLY A O 1
ATOM 1050 N N . SER A 1 132 ? 10.698 21.264 -18.588 1.00 38.00 132 SER A N 1
ATOM 1051 C CA . SER A 1 132 ? 11.289 22.545 -19.010 1.00 38.00 132 SER A CA 1
ATOM 1052 C C . SER A 1 132 ? 11.528 23.630 -17.964 1.00 38.00 132 SER A C 1
ATOM 1054 O O . SER A 1 132 ? 10.562 24.211 -17.434 1.00 38.00 132 SER A O 1
#

pLDDT: mean 70.59, std 20.22, range [32.31, 94.81]

Foldseek 3Di:
DDDDDDDDDDDDPPPVPPQPPQDAALDDDPLQDPADDPVVSLVVLLVLLVCLQVVHDDDPVSVVRSQVQCCVAPVQGQDFPPPPDRDRTDPRSVVSSVVSVVSCVVFVVQWGQDSSNSHIHGNVPDPPPPDD